Protein AF-A0A7C0X193-F1 (afdb_monomer_lite)

Structure (mmCIF, N/CA/C/O backbone):
data_AF-A0A7C0X193-F1
#
_entry.id   AF-A0A7C0X193-F1
#
loop_
_atom_site.group_PDB
_atom_site.id
_atom_site.type_symbol
_atom_site.label_atom_id
_atom_site.label_alt_id
_atom_site.label_comp_id
_atom_site.label_asym_id
_atom_site.label_entity_id
_atom_site.label_seq_id
_atom_site.pdbx_PDB_ins_code
_atom_site.Cartn_x
_atom_site.Cartn_y
_atom_site.Cartn_z
_atom_site.occupancy
_atom_site.B_iso_or_equiv
_atom_site.auth_seq_id
_atom_site.auth_comp_id
_atom_site.auth_asym_id
_atom_site.auth_atom_id
_atom_site.pdbx_PDB_model_num
ATOM 1 N N . MET A 1 1 ? 17.587 -2.694 -17.171 1.00 59.94 1 MET A N 1
ATOM 2 C CA . MET A 1 1 ? 16.117 -2.713 -17.335 1.00 59.94 1 MET A CA 1
ATOM 3 C C . MET A 1 1 ? 15.530 -3.448 -16.143 1.00 59.94 1 MET A C 1
ATOM 5 O O . MET A 1 1 ? 16.190 -4.355 -15.649 1.00 59.94 1 MET A O 1
ATOM 9 N N . ILE A 1 2 ? 14.374 -3.019 -15.634 1.00 65.50 2 ILE A N 1
ATOM 10 C CA . ILE A 1 2 ? 13.701 -3.695 -14.516 1.00 65.50 2 ILE A CA 1
ATOM 11 C C . ILE A 1 2 ? 12.866 -4.832 -15.100 1.00 65.50 2 ILE A C 1
ATOM 13 O O . ILE A 1 2 ? 12.029 -4.589 -15.963 1.00 65.50 2 ILE A O 1
ATOM 17 N N . GLU A 1 3 ? 13.142 -6.056 -14.663 1.00 71.12 3 GLU A N 1
ATOM 18 C CA . GLU A 1 3 ? 12.445 -7.276 -15.079 1.00 71.12 3 GLU A CA 1
ATOM 19 C C . GLU A 1 3 ? 11.431 -7.676 -14.004 1.00 71.12 3 GLU A C 1
ATOM 21 O O . GLU A 1 3 ? 11.686 -7.481 -12.815 1.00 71.12 3 GLU A O 1
ATOM 26 N N . VAL A 1 4 ? 10.300 -8.257 -14.409 1.00 75.81 4 VAL A N 1
ATOM 27 C CA . VAL A 1 4 ? 9.170 -8.576 -13.517 1.00 75.81 4 VAL A CA 1
ATOM 28 C C . VAL A 1 4 ? 9.556 -9.502 -12.359 1.00 75.81 4 VAL A C 1
ATOM 30 O O . VAL A 1 4 ? 9.085 -9.325 -11.236 1.00 75.81 4 VAL A O 1
ATOM 33 N N . GLU A 1 5 ? 10.442 -10.467 -12.600 1.00 81.12 5 GLU A N 1
ATOM 34 C CA . GLU A 1 5 ? 10.843 -11.467 -11.602 1.00 81.12 5 GLU A CA 1
ATOM 35 C C . GLU A 1 5 ? 12.051 -11.039 -10.749 1.00 81.12 5 GLU A C 1
ATOM 37 O O . GLU A 1 5 ? 12.437 -11.740 -9.809 1.00 81.12 5 GLU A O 1
ATOM 42 N N . ARG A 1 6 ? 12.649 -9.872 -11.030 1.00 90.44 6 ARG A N 1
ATOM 43 C CA . ARG A 1 6 ? 13.830 -9.380 -10.314 1.00 90.44 6 ARG A CA 1
ATOM 44 C C . ARG A 1 6 ? 13.458 -8.271 -9.338 1.00 90.44 6 ARG A C 1
ATOM 46 O O . ARG A 1 6 ? 12.932 -7.225 -9.704 1.00 90.44 6 ARG A O 1
ATOM 53 N N . ARG A 1 7 ? 13.853 -8.440 -8.077 1.00 89.25 7 ARG A N 1
ATOM 54 C CA . ARG A 1 7 ? 13.762 -7.365 -7.082 1.00 89.25 7 ARG A CA 1
ATOM 55 C C . ARG A 1 7 ? 14.727 -6.222 -7.426 1.00 89.25 7 ARG A C 1
ATOM 57 O O . ARG A 1 7 ? 15.914 -6.467 -7.648 1.00 89.25 7 ARG A O 1
ATOM 64 N N . CYS A 1 8 ? 14.232 -4.985 -7.422 1.00 90.44 8 CYS A N 1
ATOM 65 C CA . CYS A 1 8 ? 15.063 -3.796 -7.602 1.00 90.44 8 CYS A CA 1
ATOM 66 C C . CYS A 1 8 ? 16.000 -3.561 -6.404 1.00 90.44 8 CYS A C 1
ATOM 68 O O . CYS A 1 8 ? 15.676 -3.898 -5.259 1.00 90.44 8 CYS A O 1
ATOM 70 N N . THR A 1 9 ? 17.172 -2.984 -6.674 1.00 95.25 9 THR A N 1
ATOM 71 C CA . THR A 1 9 ? 18.056 -2.459 -5.624 1.00 95.25 9 THR A CA 1
ATOM 72 C C . THR A 1 9 ? 17.538 -1.112 -5.108 1.00 95.25 9 THR A C 1
ATOM 74 O O . THR A 1 9 ? 16.626 -0.516 -5.681 1.00 95.25 9 THR A O 1
ATOM 77 N N . ILE A 1 10 ? 18.123 -0.616 -4.014 1.00 95.88 10 ILE A N 1
ATOM 78 C CA . ILE A 1 10 ? 17.768 0.700 -3.460 1.00 95.88 10 ILE A CA 1
ATOM 79 C C . ILE A 1 10 ? 18.082 1.815 -4.466 1.00 95.88 10 ILE A C 1
ATOM 81 O O . ILE A 1 10 ? 17.225 2.658 -4.707 1.00 95.88 10 ILE A O 1
ATOM 85 N N . ASP A 1 11 ? 19.260 1.788 -5.092 1.00 96.62 11 ASP A N 1
ATOM 86 C CA . ASP A 1 11 ? 19.671 2.820 -6.054 1.00 96.62 11 ASP A CA 1
ATOM 87 C C . ASP A 1 11 ? 18.767 2.840 -7.293 1.00 96.62 11 ASP A C 1
ATOM 89 O O . ASP A 1 11 ? 18.377 3.903 -7.770 1.00 96.62 11 ASP A O 1
ATOM 93 N N . GLU A 1 12 ? 18.360 1.663 -7.779 1.00 94.69 12 GLU A N 1
ATOM 94 C CA . GLU A 1 12 ? 17.388 1.554 -8.869 1.00 94.69 12 GLU A CA 1
ATOM 95 C C . GLU A 1 12 ? 16.030 2.136 -8.464 1.00 94.69 12 GLU A C 1
ATOM 97 O O . GLU A 1 12 ? 15.413 2.854 -9.248 1.00 94.69 12 GLU A O 1
ATOM 102 N N . ALA A 1 13 ? 15.568 1.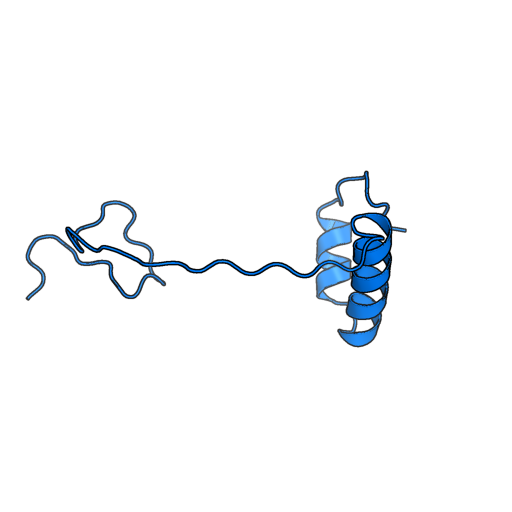860 -7.240 1.00 93.88 13 ALA A N 1
ATOM 103 C CA . ALA A 1 13 ? 14.313 2.407 -6.736 1.00 93.88 13 ALA A CA 1
ATOM 104 C C . ALA A 1 13 ? 14.363 3.936 -6.625 1.00 93.88 13 ALA A C 1
ATOM 106 O O . ALA A 1 13 ? 13.410 4.598 -7.027 1.00 93.88 13 ALA A O 1
ATOM 107 N N . ILE A 1 14 ? 15.470 4.498 -6.130 1.00 96.44 14 ILE A N 1
ATOM 108 C CA . ILE A 1 14 ? 15.676 5.952 -6.074 1.00 96.44 14 ILE A CA 1
ATOM 109 C C . ILE A 1 14 ? 15.617 6.547 -7.485 1.00 96.44 14 ILE A C 1
ATOM 111 O O . ILE A 1 14 ? 14.868 7.495 -7.703 1.00 96.44 14 ILE A O 1
ATOM 115 N N . GLY A 1 15 ? 16.299 5.936 -8.458 1.00 95.75 15 GLY A N 1
ATOM 116 C CA . GLY A 1 15 ? 16.247 6.384 -9.851 1.00 95.75 15 GLY A CA 1
ATOM 117 C C . GLY A 1 15 ? 14.830 6.386 -10.443 1.00 95.75 15 GLY A C 1
ATOM 118 O O . GLY A 1 15 ? 14.483 7.288 -11.201 1.00 95.75 15 GLY A O 1
ATOM 119 N N . LEU A 1 16 ? 13.973 5.430 -10.062 1.00 94.25 16 LEU A N 1
ATOM 120 C CA . LEU A 1 16 ? 12.560 5.442 -10.466 1.00 94.25 16 LEU A CA 1
ATOM 121 C C . LEU A 1 16 ? 11.774 6.604 -9.849 1.00 94.25 16 LEU A C 1
ATOM 123 O O . LEU A 1 16 ? 10.906 7.159 -10.517 1.00 94.25 16 LEU A O 1
ATOM 127 N N . PHE A 1 17 ? 12.050 6.971 -8.594 1.00 95.81 17 PHE A N 1
ATOM 128 C CA . PHE A 1 17 ? 11.379 8.099 -7.934 1.00 95.81 17 PHE A CA 1
ATOM 129 C C . PHE A 1 17 ? 11.724 9.452 -8.568 1.00 95.81 17 PHE A C 1
ATOM 131 O O . PHE A 1 17 ? 10.927 10.384 -8.473 1.00 95.81 17 PHE A O 1
ATOM 138 N N . GLU A 1 18 ? 12.885 9.560 -9.211 1.00 96.31 18 GLU A N 1
ATOM 139 C CA . GLU A 1 18 ? 13.345 10.775 -9.893 1.00 96.31 18 GLU A CA 1
ATOM 140 C C . GLU A 1 18 ? 12.874 10.866 -11.358 1.00 96.31 18 GLU A C 1
ATOM 142 O O . GLU A 1 18 ? 12.999 11.916 -11.991 1.00 96.31 18 GLU A O 1
ATOM 147 N N . MET A 1 19 ? 12.310 9.785 -11.904 1.00 96.31 19 MET A N 1
ATOM 148 C CA . MET A 1 19 ? 11.842 9.705 -13.287 1.00 96.31 19 MET A CA 1
ATOM 149 C C . MET A 1 19 ? 10.573 10.537 -13.528 1.00 96.31 19 MET A C 1
ATOM 151 O O . MET A 1 19 ? 9.723 10.714 -12.652 1.00 96.31 19 MET A O 1
ATOM 155 N N . GLY A 1 20 ? 10.394 11.008 -14.765 1.00 97.69 20 GLY A N 1
ATOM 156 C CA . GLY A 1 20 ? 9.153 11.657 -15.180 1.00 97.69 20 GLY A CA 1
ATOM 157 C C . GLY A 1 20 ? 7.958 10.703 -15.097 1.00 97.69 20 GLY A C 1
ATOM 158 O O . GLY A 1 20 ? 8.005 9.584 -15.605 1.00 97.69 20 GLY A O 1
ATOM 159 N N . LEU A 1 21 ? 6.847 11.165 -14.514 1.00 96.94 21 LEU A N 1
ATOM 160 C CA . LEU A 1 21 ? 5.652 10.336 -14.306 1.00 96.94 21 LEU A CA 1
ATOM 161 C C . LEU A 1 21 ? 5.135 9.622 -15.577 1.00 96.94 21 LEU A C 1
ATOM 163 O O . LEU A 1 21 ? 4.763 8.455 -15.463 1.00 96.94 21 LEU A O 1
ATOM 167 N N . PRO A 1 22 ? 5.114 10.238 -16.780 1.00 97.69 22 PRO A N 1
ATOM 168 C CA . PRO A 1 22 ? 4.669 9.539 -17.988 1.00 97.69 22 PRO A CA 1
ATOM 169 C C . PRO A 1 22 ? 5.585 8.381 -18.398 1.00 97.69 22 PRO A C 1
ATOM 171 O O . PRO A 1 22 ? 5.100 7.337 -18.8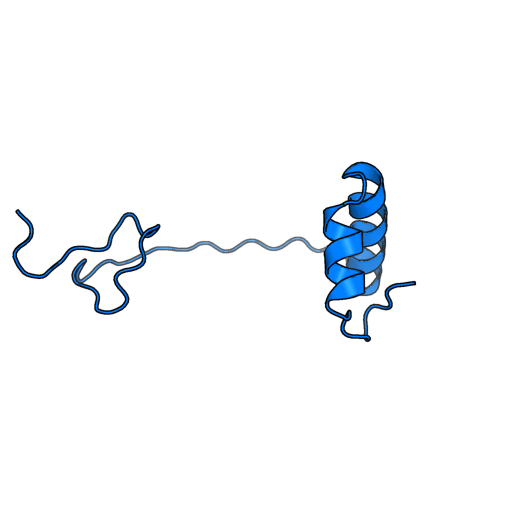27 1.00 97.69 22 PRO A O 1
ATOM 174 N N . GLU A 1 23 ? 6.899 8.555 -18.249 1.00 96.12 23 GLU A N 1
ATOM 175 C CA . GLU A 1 23 ? 7.895 7.528 -18.567 1.00 96.12 23 GLU A CA 1
ATOM 176 C C . GLU A 1 23 ? 7.774 6.355 -17.591 1.00 96.12 23 GLU A C 1
ATOM 178 O O . GLU A 1 23 ? 7.621 5.205 -18.008 1.00 96.12 23 GLU A O 1
ATOM 183 N N . LEU A 1 24 ? 7.713 6.661 -16.292 1.00 95.81 24 LEU A N 1
ATOM 184 C CA . LEU A 1 24 ? 7.510 5.666 -15.245 1.00 95.81 24 LEU A CA 1
ATOM 185 C C . LEU A 1 24 ? 6.185 4.913 -15.430 1.00 95.81 24 LEU A C 1
ATOM 187 O O . LEU A 1 24 ? 6.132 3.690 -15.292 1.00 95.81 24 LEU A O 1
ATOM 191 N N . GLY A 1 25 ? 5.116 5.634 -15.776 1.00 96.75 25 GLY A N 1
ATOM 192 C CA . GLY A 1 25 ? 3.795 5.067 -16.028 1.00 96.75 25 GLY A CA 1
ATOM 193 C C . GLY A 1 25 ? 3.774 4.100 -17.213 1.00 96.75 25 GLY A C 1
ATOM 194 O O . GLY A 1 25 ? 3.150 3.045 -17.114 1.00 96.75 25 GLY A O 1
ATOM 195 N N . ALA A 1 26 ? 4.483 4.411 -18.303 1.00 96.44 26 ALA A N 1
ATOM 196 C CA . ALA A 1 26 ? 4.578 3.528 -19.466 1.00 96.44 26 ALA A CA 1
ATOM 197 C C . ALA A 1 26 ? 5.300 2.211 -19.133 1.00 96.44 26 ALA A C 1
ATOM 199 O O . ALA A 1 26 ? 4.844 1.137 -19.528 1.00 96.44 26 ALA A O 1
ATOM 200 N N . ILE A 1 27 ? 6.386 2.283 -18.357 1.00 93.94 27 ILE A N 1
ATOM 201 C CA . ILE A 1 27 ? 7.111 1.097 -17.878 1.00 93.94 27 ILE A CA 1
ATOM 202 C C . ILE A 1 27 ? 6.206 0.256 -16.966 1.00 93.94 27 ILE A C 1
ATOM 204 O O . ILE A 1 27 ? 6.102 -0.960 -17.138 1.00 93.94 27 ILE A O 1
ATOM 208 N N . ALA A 1 28 ? 5.513 0.901 -16.023 1.00 94.56 28 ALA A N 1
ATOM 209 C CA . ALA A 1 28 ? 4.613 0.227 -15.093 1.00 94.56 28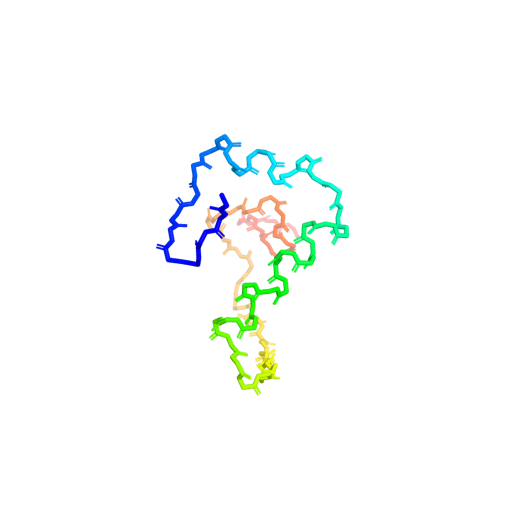 ALA A CA 1
ATOM 210 C C . ALA A 1 28 ? 3.421 -0.447 -15.797 1.00 94.56 28 ALA A C 1
ATOM 212 O O . ALA A 1 28 ? 3.053 -1.563 -15.424 1.00 94.56 28 ALA A O 1
ATOM 213 N N . ASP A 1 29 ? 2.830 0.181 -16.822 1.00 95.62 29 ASP A N 1
ATOM 214 C CA . ASP A 1 29 ? 1.743 -0.439 -17.592 1.00 95.62 29 ASP A CA 1
ATOM 215 C C . ASP A 1 29 ? 2.230 -1.649 -18.401 1.00 95.62 29 ASP A C 1
ATOM 217 O O . ASP A 1 29 ? 1.541 -2.669 -18.436 1.00 95.62 29 ASP A O 1
ATOM 221 N N . GLY A 1 30 ? 3.442 -1.590 -18.969 1.00 94.31 30 GLY A N 1
ATOM 222 C CA . GLY A 1 30 ? 4.067 -2.739 -19.632 1.00 94.31 30 GLY A CA 1
ATOM 223 C C . GLY A 1 30 ? 4.200 -3.947 -18.699 1.00 94.31 30 GLY A C 1
ATOM 224 O O . GLY A 1 30 ? 3.732 -5.038 -19.024 1.00 94.31 30 GLY A O 1
ATOM 225 N N . ILE A 1 31 ? 4.737 -3.726 -17.494 1.00 93.44 31 ILE A N 1
ATOM 226 C CA . ILE A 1 31 ? 4.852 -4.758 -16.449 1.00 93.44 31 ILE A CA 1
ATOM 227 C C . ILE A 1 31 ? 3.469 -5.292 -16.045 1.00 93.44 31 ILE A C 1
ATOM 229 O O . ILE A 1 31 ? 3.271 -6.502 -15.925 1.00 93.44 31 ILE A O 1
ATOM 233 N N . ARG A 1 32 ? 2.478 -4.410 -15.857 1.00 94.69 32 ARG A N 1
ATOM 234 C CA . ARG A 1 32 ? 1.108 -4.819 -15.515 1.00 94.69 32 ARG A CA 1
ATOM 235 C C . ARG A 1 32 ? 0.519 -5.756 -16.573 1.00 94.69 32 ARG A C 1
ATOM 237 O O . ARG A 1 32 ? -0.152 -6.714 -16.197 1.00 94.69 32 ARG A O 1
ATOM 244 N N . TRP A 1 33 ? 0.732 -5.497 -17.863 1.00 95.31 33 TRP A N 1
ATOM 245 C CA . TRP A 1 33 ? 0.245 -6.362 -18.945 1.00 95.31 33 TRP A CA 1
ATOM 246 C C . TRP A 1 33 ? 0.936 -7.723 -18.989 1.00 95.31 33 TRP A C 1
ATOM 248 O O . TRP A 1 33 ? 0.273 -8.718 -19.277 1.00 95.31 33 TRP A O 1
ATOM 258 N N . GLU A 1 34 ? 2.227 -7.776 -18.667 1.00 94.00 34 GLU A N 1
ATOM 259 C CA . GLU A 1 34 ? 2.976 -9.029 -18.562 1.00 94.00 34 GLU A CA 1
ATOM 260 C C . GLU A 1 34 ? 2.436 -9.911 -17.423 1.00 94.00 34 GLU A C 1
ATOM 262 O O . GLU A 1 34 ? 2.165 -11.094 -17.625 1.00 94.00 34 GLU A O 1
ATOM 267 N N . ILE A 1 35 ? 2.182 -9.323 -16.246 1.00 92.81 35 ILE A N 1
ATOM 268 C CA . ILE A 1 35 ? 1.657 -10.044 -15.071 1.00 92.81 35 ILE A CA 1
ATOM 269 C C . ILE A 1 35 ? 0.157 -10.371 -15.223 1.00 92.81 35 ILE A C 1
ATOM 271 O O . ILE A 1 35 ? -0.324 -11.411 -14.761 1.00 92.81 35 ILE A O 1
ATOM 275 N N . HIS A 1 36 ? -0.618 -9.479 -15.846 1.00 94.25 36 HIS A N 1
ATOM 276 C CA . HIS A 1 36 ? -2.080 -9.561 -15.936 1.00 94.25 36 HIS A CA 1
ATOM 277 C C . HIS A 1 36 ? -2.593 -9.447 -17.386 1.00 94.25 36 HIS A C 1
ATOM 279 O O . HIS A 1 36 ? -3.349 -8.522 -17.710 1.00 94.25 36 HIS A O 1
ATOM 285 N N . PRO A 1 37 ? -2.286 -10.426 -18.257 1.00 95.69 37 PRO A N 1
ATOM 286 C CA . PRO A 1 37 ? -2.606 -10.358 -19.687 1.00 95.69 37 PRO A CA 1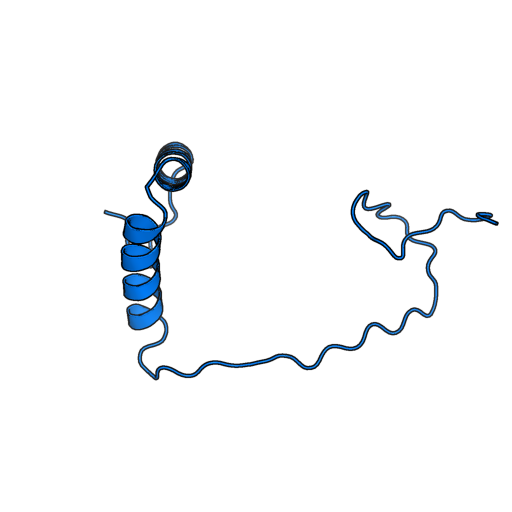
ATOM 287 C C . PRO A 1 37 ? -4.112 -10.379 -19.984 1.00 95.69 37 PRO A C 1
ATOM 289 O O . PRO A 1 37 ? -4.556 -9.888 -21.016 1.00 95.69 37 PRO A O 1
ATOM 292 N N . ALA A 1 38 ? -4.930 -10.906 -19.067 1.00 96.62 38 ALA A N 1
ATOM 293 C CA . ALA A 1 38 ? -6.384 -10.962 -19.227 1.00 96.62 38 ALA A CA 1
ATOM 294 C C . ALA A 1 38 ? -7.083 -9.594 -19.087 1.00 96.62 38 ALA A C 1
ATOM 296 O O . ALA A 1 38 ? -8.295 -9.517 -19.280 1.00 96.62 38 ALA A O 1
ATOM 297 N N . GLY A 1 39 ? -6.366 -8.536 -18.684 1.00 93.56 39 GLY A N 1
ATOM 298 C CA . GLY A 1 39 ? -6.928 -7.185 -18.557 1.00 93.56 39 GLY A CA 1
ATOM 299 C C . GLY A 1 39 ? -8.040 -7.054 -17.509 1.00 93.56 39 GLY A C 1
ATOM 300 O O . GLY A 1 39 ? -8.839 -6.122 -17.561 1.00 93.56 39 GLY A O 1
ATOM 301 N N . ARG A 1 40 ? -8.129 -7.993 -16.559 1.00 96.06 40 ARG A N 1
ATOM 302 C CA . ARG A 1 40 ? -9.166 -7.986 -15.525 1.00 96.06 40 ARG A CA 1
ATOM 303 C C . ARG A 1 40 ? -8.798 -7.008 -14.413 1.00 96.06 40 ARG A C 1
ATOM 305 O O . ARG A 1 40 ? -7.821 -7.224 -13.704 1.00 96.06 40 ARG A O 1
ATOM 312 N N . VAL A 1 41 ? -9.634 -5.994 -14.216 1.00 95.88 41 VAL A N 1
ATOM 313 C CA . VAL A 1 41 ? -9.565 -5.089 -13.062 1.00 95.88 41 VAL A CA 1
ATOM 314 C C . VAL A 1 41 ? -10.557 -5.564 -12.003 1.00 95.88 41 VAL A C 1
ATOM 316 O O . VAL A 1 41 ? -11.708 -5.870 -12.316 1.00 95.88 41 VAL A O 1
ATOM 319 N N . THR A 1 42 ? -10.108 -5.662 -10.756 1.00 96.19 42 THR A N 1
ATOM 320 C CA . THR A 1 42 ? -10.924 -6.098 -9.617 1.00 96.19 42 THR A CA 1
ATOM 321 C C . THR A 1 42 ? -11.196 -4.935 -8.667 1.00 96.19 42 THR A C 1
ATOM 323 O O . THR A 1 42 ? -10.579 -3.875 -8.756 1.00 96.19 42 THR A O 1
ATOM 326 N N . PHE A 1 43 ? -12.145 -5.127 -7.756 1.00 97.00 43 PHE A N 1
ATOM 327 C CA . PHE A 1 43 ? -12.465 -4.171 -6.704 1.00 97.00 43 PHE A CA 1
ATOM 328 C C . PHE A 1 43 ? -12.703 -4.909 -5.387 1.00 97.00 43 PHE A C 1
ATOM 330 O O . PHE A 1 43 ? -13.016 -6.101 -5.376 1.00 97.00 43 PHE A O 1
ATOM 337 N N . VAL A 1 44 ? -12.564 -4.185 -4.279 1.00 97.38 44 VAL A N 1
ATOM 338 C CA . VAL A 1 44 ? -12.825 -4.687 -2.928 1.00 97.38 44 VAL A CA 1
ATOM 339 C C . VAL A 1 44 ? -13.935 -3.841 -2.315 1.00 97.38 44 VAL A C 1
ATOM 341 O O . VAL A 1 44 ? -13.844 -2.615 -2.306 1.00 97.38 44 VAL A O 1
ATOM 344 N N . ILE A 1 45 ? -14.986 -4.490 -1.808 1.00 96.31 45 ILE A N 1
ATOM 345 C CA . ILE A 1 45 ? -15.996 -3.838 -0.966 1.00 96.31 45 ILE A CA 1
ATOM 346 C C . ILE A 1 45 ? -15.553 -4.030 0.481 1.00 96.31 45 ILE A C 1
ATOM 348 O O . ILE A 1 45 ? -15.710 -5.117 1.037 1.00 96.31 45 ILE A O 1
ATOM 352 N N . ASP A 1 46 ? -14.987 -2.981 1.070 1.00 95.81 46 ASP A N 1
ATOM 353 C CA . ASP A 1 46 ? -14.491 -2.998 2.444 1.00 95.81 46 ASP A CA 1
ATOM 354 C C . ASP A 1 46 ? -15.476 -2.333 3.418 1.00 95.81 46 ASP A C 1
ATOM 356 O O . ASP A 1 46 ? -16.178 -1.378 3.075 1.00 95.81 46 ASP A O 1
ATOM 360 N N . ARG A 1 47 ? -15.536 -2.851 4.649 1.00 91.62 47 ARG A N 1
ATOM 361 C CA . ARG A 1 47 ? -16.278 -2.242 5.759 1.00 91.62 47 ARG A CA 1
ATOM 362 C C . ARG A 1 47 ? -15.450 -2.338 7.031 1.00 91.62 47 ARG A C 1
ATOM 364 O O . ARG A 1 47 ? -15.237 -3.427 7.555 1.00 91.62 47 ARG A O 1
ATOM 371 N N . ASN A 1 48 ? -15.097 -1.183 7.584 1.00 87.56 48 ASN A N 1
ATOM 372 C CA . ASN A 1 48 ? -14.419 -1.099 8.872 1.00 87.56 48 ASN A CA 1
ATOM 373 C C . ASN A 1 48 ? -15.441 -1.112 10.014 1.00 87.56 48 ASN A C 1
ATOM 375 O O . ASN A 1 48 ? -16.126 -0.119 10.264 1.00 87.56 48 ASN A O 1
ATOM 379 N N . ILE A 1 49 ? -15.557 -2.251 10.701 1.00 89.81 49 ILE A N 1
ATOM 380 C CA . ILE A 1 49 ? -16.373 -2.381 11.914 1.00 89.81 49 ILE A CA 1
ATOM 381 C C . ILE A 1 49 ? -15.495 -2.042 13.120 1.00 89.81 49 ILE A C 1
ATOM 383 O O . ILE A 1 49 ? -14.695 -2.856 13.578 1.00 89.81 49 ILE A O 1
ATOM 387 N N . ASN A 1 50 ? -15.660 -0.832 13.645 1.00 88.00 50 ASN A N 1
ATOM 388 C CA . ASN A 1 50 ? -14.886 -0.343 14.782 1.00 88.00 50 ASN A CA 1
ATOM 389 C C . ASN A 1 50 ? -15.581 -0.694 16.103 1.00 88.00 50 ASN A C 1
ATOM 391 O O . ASN A 1 50 ? -16.314 0.119 16.659 1.00 88.00 50 ASN A O 1
ATOM 395 N N . TYR A 1 51 ? -15.338 -1.901 16.622 1.00 89.50 51 TYR A N 1
ATOM 396 C CA . TYR A 1 51 ? -15.802 -2.283 17.967 1.00 89.50 51 TYR A CA 1
ATOM 397 C C . TYR A 1 51 ? -15.170 -1.424 19.070 1.00 89.50 51 TYR A C 1
ATOM 399 O O . TYR A 1 51 ? -15.761 -1.206 20.123 1.00 89.50 51 TYR A O 1
ATOM 407 N N . THR A 1 52 ? -13.953 -0.949 18.817 1.00 91.50 52 THR A N 1
ATOM 408 C CA . THR A 1 52 ? -13.218 -0.002 19.646 1.00 91.50 52 THR A CA 1
ATOM 409 C C . THR A 1 52 ? -12.365 0.868 18.738 1.00 91.50 52 THR A C 1
ATOM 411 O O . THR A 1 52 ? -11.916 0.426 17.680 1.00 91.50 52 THR A O 1
ATOM 414 N N . ASN A 1 53 ? -12.133 2.102 19.157 1.00 93.00 53 ASN A N 1
ATOM 415 C CA . ASN A 1 53 ? -11.193 3.015 18.526 1.00 93.00 53 ASN A CA 1
ATOM 416 C C . ASN A 1 53 ? -9.903 3.188 19.359 1.00 93.00 53 ASN A C 1
ATOM 418 O O . ASN A 1 53 ? -8.989 3.900 18.947 1.00 93.00 53 ASN A O 1
ATOM 422 N N . ILE A 1 54 ? -9.788 2.471 20.485 1.00 94.00 54 ILE A N 1
ATOM 423 C CA . ILE A 1 54 ? -8.565 2.379 21.289 1.00 94.00 54 ILE A CA 1
ATOM 424 C C . ILE A 1 54 ? -7.606 1.376 20.646 1.00 94.00 54 ILE A C 1
ATOM 426 O O . ILE A 1 54 ? -7.944 0.200 20.514 1.00 94.00 54 ILE A O 1
ATOM 430 N N . CYS A 1 55 ? -6.402 1.814 20.268 1.00 93.19 55 CYS A N 1
ATOM 431 C CA . CYS A 1 55 ? -5.450 0.960 19.549 1.00 93.19 55 CYS A CA 1
ATOM 432 C C . CYS A 1 55 ? -3.999 1.144 20.015 1.00 93.19 55 CYS A C 1
ATOM 434 O O . CYS A 1 55 ? -3.526 2.256 20.223 1.00 93.19 55 CYS A O 1
ATOM 436 N N . THR A 1 56 ? -3.252 0.047 20.150 1.00 93.44 56 THR A N 1
ATOM 437 C CA . THR A 1 56 ? -1.846 0.067 20.590 1.00 93.44 56 THR A CA 1
ATOM 438 C C . THR A 1 56 ? -0.871 0.510 19.502 1.00 93.44 56 THR A C 1
ATOM 440 O O . THR A 1 56 ? 0.223 0.955 19.838 1.00 93.44 56 THR A O 1
ATOM 443 N N . SER A 1 57 ? -1.247 0.434 18.220 1.00 94.12 57 SER A N 1
ATOM 444 C CA . SER A 1 57 ? -0.383 0.836 17.100 1.00 94.12 57 SER A CA 1
ATOM 445 C C . SER A 1 57 ? -0.150 2.345 17.024 1.00 94.12 57 SER A C 1
ATOM 447 O O . SER A 1 57 ? 0.878 2.765 16.503 1.00 94.12 57 SER A O 1
ATOM 449 N N . ARG A 1 58 ? -1.094 3.159 17.526 1.00 93.69 58 ARG A N 1
ATOM 450 C CA . ARG A 1 58 ? -1.007 4.635 17.583 1.00 93.69 58 ARG A CA 1
ATOM 451 C C . ARG A 1 58 ? -0.532 5.282 16.274 1.00 93.69 58 ARG A C 1
ATOM 453 O O . ARG A 1 58 ? 0.309 6.181 16.266 1.00 93.69 58 ARG A O 1
ATOM 460 N N . CYS A 1 59 ? -1.035 4.787 15.142 1.00 94.94 59 CYS A N 1
ATOM 461 C CA . CYS A 1 59 ? -0.614 5.252 13.824 1.00 94.94 59 CYS A CA 1
ATOM 462 C C . CYS A 1 59 ? -0.936 6.743 13.660 1.00 94.94 59 CYS A C 1
ATOM 464 O O . CYS A 1 59 ? -2.103 7.123 13.685 1.00 94.94 59 CYS A O 1
ATOM 466 N N . LYS A 1 60 ? 0.089 7.573 13.421 1.00 93.75 60 LYS A N 1
ATOM 467 C CA . LYS A 1 60 ? -0.048 9.041 13.316 1.00 93.75 60 LYS A CA 1
ATOM 468 C C . LYS A 1 60 ? -1.003 9.506 12.212 1.00 93.75 60 LYS A C 1
ATOM 470 O O . LYS A 1 60 ? -1.541 10.599 12.291 1.00 93.75 60 LYS A O 1
ATOM 475 N N . PHE A 1 61 ? -1.179 8.690 11.177 1.00 94.75 61 PHE A N 1
ATOM 476 C CA . PHE A 1 61 ? -2.060 8.967 10.042 1.00 94.75 61 PHE A CA 1
ATOM 477 C C . PHE A 1 61 ? -3.450 8.328 10.189 1.00 94.75 61 PHE A C 1
ATOM 479 O O . PHE A 1 61 ? -4.310 8.540 9.339 1.00 94.75 61 PHE A O 1
ATOM 486 N N . CYS A 1 62 ? -3.676 7.495 11.213 1.00 93.75 62 CYS A N 1
ATOM 487 C CA . CYS A 1 62 ? -4.954 6.813 11.377 1.00 93.75 62 CYS A CA 1
ATOM 488 C C . CYS A 1 62 ? -5.985 7.772 11.972 1.00 93.75 62 CYS A C 1
ATOM 490 O O . CYS A 1 62 ? -5.842 8.216 13.107 1.00 93.75 62 CYS A O 1
ATOM 492 N N . ALA A 1 63 ? -7.057 8.027 11.224 1.00 91.56 63 ALA A N 1
ATOM 493 C CA . ALA A 1 63 ? -8.141 8.910 11.650 1.00 91.56 63 ALA A CA 1
ATOM 494 C C . ALA A 1 63 ? -8.989 8.348 12.807 1.00 91.56 63 ALA A C 1
ATOM 496 O O . ALA A 1 63 ? -9.716 9.096 13.455 1.00 91.56 63 ALA A O 1
ATOM 497 N N . PHE A 1 64 ? -8.932 7.036 13.055 1.00 91.94 64 PHE A N 1
ATOM 498 C CA . PHE A 1 64 ? -9.779 6.379 14.052 1.00 91.94 64 PHE A CA 1
ATOM 499 C C . PHE A 1 64 ? -9.102 6.211 15.405 1.00 91.94 64 PHE A C 1
ATOM 501 O O . PHE A 1 64 ? -9.803 6.116 16.401 1.00 91.94 64 PHE A O 1
ATOM 508 N N . PHE A 1 65 ? -7.771 6.150 15.458 1.00 93.69 65 PHE A N 1
ATOM 509 C CA . PHE A 1 65 ? -7.060 5.858 16.699 1.00 93.69 65 PHE A CA 1
ATOM 510 C C . PHE A 1 65 ? -7.363 6.895 17.791 1.00 93.69 65 PHE A C 1
ATOM 512 O O . PHE A 1 65 ? -7.303 8.100 17.553 1.00 93.69 65 PHE A O 1
ATOM 519 N N . ARG A 1 66 ? -7.642 6.392 18.996 1.00 92.81 66 ARG A N 1
ATOM 520 C CA . ARG A 1 66 ? -7.765 7.147 20.242 1.00 92.81 66 ARG A CA 1
ATOM 521 C C . ARG A 1 66 ? -6.941 6.507 21.351 1.00 92.81 66 ARG A C 1
ATOM 523 O O . ARG A 1 66 ? -6.788 5.281 21.405 1.00 92.81 66 ARG A O 1
ATOM 530 N N . GLU A 1 67 ? -6.421 7.331 22.250 1.00 93.81 67 GLU A N 1
ATOM 531 C CA . GLU A 1 67 ? -5.860 6.856 23.508 1.00 93.81 67 GLU A CA 1
ATOM 532 C C . GLU A 1 67 ? -6.964 6.542 24.517 1.00 93.81 67 GLU A C 1
ATOM 534 O O . GLU A 1 67 ? -8.093 7.034 24.455 1.00 93.81 67 GLU A O 1
ATOM 539 N N . LYS A 1 68 ? -6.647 5.655 25.464 1.00 91.81 68 LYS A N 1
ATOM 540 C CA . LYS A 1 68 ? -7.592 5.301 26.520 1.00 91.81 68 LYS A CA 1
ATOM 541 C C . LYS A 1 68 ? -7.822 6.530 27.402 1.00 91.81 68 LYS A C 1
ATOM 543 O O . LYS A 1 68 ? -6.906 6.940 28.106 1.00 91.81 68 LYS A O 1
ATOM 548 N N . GLY A 1 69 ? -9.052 7.040 27.412 1.00 87.25 69 GLY A N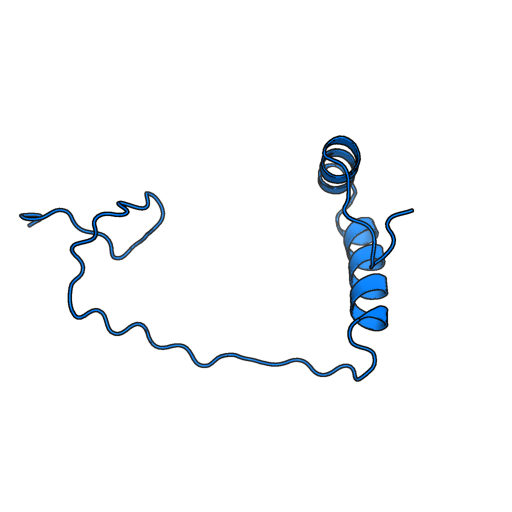 1
ATOM 549 C CA . GLY A 1 69 ? -9.421 8.240 28.169 1.00 87.25 69 GLY A CA 1
ATOM 550 C C . GLY A 1 69 ? -9.430 9.529 27.347 1.00 87.25 69 GLY A C 1
ATOM 551 O O . GLY A 1 69 ? -9.629 10.588 27.933 1.00 87.25 69 GLY A O 1
ATOM 552 N N . ASP A 1 70 ? -9.253 9.448 26.024 1.00 87.38 70 ASP A N 1
ATOM 553 C CA . ASP A 1 70 ? -9.591 10.560 25.133 1.00 87.38 70 ASP A CA 1
ATOM 554 C C . ASP A 1 70 ? -11.069 10.955 25.312 1.00 87.38 70 ASP A C 1
ATOM 556 O O . ASP A 1 70 ? -11.933 10.084 25.454 1.00 87.38 70 ASP A O 1
ATOM 560 N N . ALA A 1 71 ? -11.321 12.270 25.334 1.00 63.00 71 ALA A N 1
ATOM 561 C CA . ALA A 1 71 ? -12.632 12.886 25.564 1.00 63.00 71 ALA A CA 1
ATOM 562 C C . ALA A 1 71 ? -13.641 12.649 24.429 1.00 63.00 71 ALA A C 1
ATOM 564 O O . ALA A 1 71 ? -13.220 12.622 23.244 1.00 63.00 71 ALA A O 1
#

Secondary structure (DSSP, 8-state):
---TTSPPPHHHHHHHHHS-HHHHHHHHHHHHHHH-TT------------S--B-TT--TT-SS-B-TT--

pLDDT: mean 91.91, std 7.58, range [59.94, 97.69]

Organism: NCBI:txid1839936

InterPro domains:
  IPR013785 Aldolase-type TIM barrel [G3DSA:3.20.20.70] (3-71)
  IPR034405 F420, menaquinone cof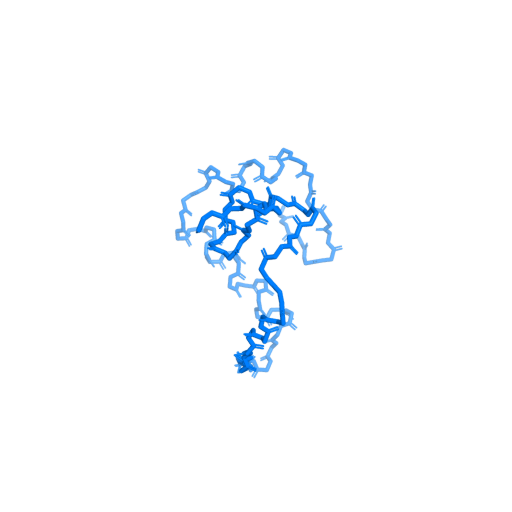actor biosynthesis [PTHR43076] (5-70)
  IPR058240 Radical SAM superfamily [SSF102114] (7-67)

Radius of gyration: 19.75 Å; chains: 1; bounding box: 36×24×48 Å

Foldseek 3Di:
DDDLPDDDDPVRVVVLVVDDPVVSVVVVVVSCCVVCVVPDDDDDDDDDDPPDLDDPVPDPPDPSHDHDPDD

Sequence (71 aa):
MIEVERRCTIDEAIGLFEMGLPELGAIADGIRWEIHPAGRVTFVIDRNINYTNICTSRCKFCAFFREKGDA